Protein AF-A0A2D0J523-F1 (afdb_monomer_lite)

Structure (mmCIF, N/CA/C/O backbone):
data_AF-A0A2D0J523-F1
#
_entry.id   AF-A0A2D0J523-F1
#
loop_
_atom_site.group_PDB
_atom_site.id
_atom_site.type_symbol
_atom_site.label_atom_id
_atom_site.label_alt_id
_atom_site.label_comp_id
_atom_site.label_asym_id
_atom_site.label_entity_id
_atom_site.label_seq_id
_atom_site.pdbx_PDB_ins_code
_atom_site.Cartn_x
_atom_site.Cartn_y
_atom_site.Cartn_z
_atom_site.occupancy
_atom_site.B_iso_or_equiv
_atom_site.auth_seq_id
_atom_site.auth_comp_id
_atom_site.auth_asym_id
_atom_site.auth_atom_id
_atom_site.pdbx_PDB_model_num
ATOM 1 N N . MET A 1 1 ? 6.628 -4.850 19.594 1.00 58.72 1 MET A N 1
ATOM 2 C CA . MET A 1 1 ? 5.298 -4.795 18.949 1.00 58.72 1 MET A CA 1
ATOM 3 C C . MET A 1 1 ? 5.322 -5.424 17.560 1.00 58.72 1 MET A C 1
ATOM 5 O O . MET A 1 1 ? 4.575 -6.366 17.360 1.00 58.72 1 MET A O 1
ATOM 9 N N . ILE A 1 2 ? 6.222 -5.018 16.648 1.00 65.88 2 ILE A N 1
ATOM 10 C CA . ILE A 1 2 ? 6.401 -5.676 15.328 1.00 65.88 2 ILE A CA 1
ATOM 11 C C . ILE A 1 2 ? 6.599 -7.197 15.428 1.00 65.88 2 ILE A C 1
ATOM 13 O O . ILE A 1 2 ? 6.039 -7.933 14.626 1.00 65.88 2 ILE A O 1
ATOM 17 N N . SER A 1 3 ? 7.311 -7.680 16.452 1.00 77.19 3 SER A N 1
ATOM 18 C CA . SER A 1 3 ? 7.536 -9.115 16.682 1.00 77.19 3 SER A CA 1
ATOM 19 C C . SER A 1 3 ? 6.257 -9.959 16.783 1.00 77.19 3 SER A C 1
ATOM 21 O O . SER A 1 3 ? 6.306 -11.144 16.478 1.00 77.19 3 SER A O 1
ATOM 23 N N . ILE A 1 4 ? 5.125 -9.367 17.185 1.00 80.44 4 ILE A N 1
ATOM 24 C CA . ILE A 1 4 ? 3.821 -10.048 17.287 1.00 80.44 4 ILE A CA 1
ATOM 25 C C . ILE A 1 4 ? 3.217 -10.282 15.896 1.00 80.44 4 ILE A C 1
ATOM 27 O O . ILE A 1 4 ? 2.522 -11.267 15.675 1.00 80.44 4 ILE A O 1
ATOM 31 N N . PHE A 1 5 ? 3.510 -9.391 14.950 1.00 84.56 5 PHE A N 1
ATOM 32 C CA . PHE A 1 5 ? 2.991 -9.427 13.585 1.00 84.56 5 PHE A CA 1
ATOM 33 C C . PHE A 1 5 ? 4.016 -9.951 12.584 1.00 84.56 5 PHE A C 1
ATOM 35 O O . PHE A 1 5 ? 3.826 -9.762 11.384 1.00 84.56 5 PHE A O 1
ATOM 42 N N . ASN A 1 6 ? 5.122 -10.529 13.061 1.00 88.62 6 ASN A N 1
ATOM 43 C CA . ASN A 1 6 ? 6.273 -10.862 12.235 1.00 88.62 6 ASN A CA 1
ATOM 44 C C . ASN A 1 6 ? 5.898 -11.862 11.136 1.00 88.62 6 ASN A C 1
ATOM 46 O O . ASN A 1 6 ? 5.425 -12.955 11.437 1.00 88.62 6 ASN A O 1
ATOM 50 N N . LEU A 1 7 ? 6.157 -11.496 9.882 1.00 92.50 7 LEU A N 1
ATOM 51 C CA . LEU A 1 7 ? 6.061 -12.394 8.737 1.00 92.50 7 LEU A CA 1
ATOM 52 C C . LEU A 1 7 ? 7.465 -12.655 8.209 1.00 92.50 7 LEU A C 1
ATOM 54 O O . LEU A 1 7 ? 8.205 -11.723 7.893 1.00 92.50 7 LEU A O 1
ATOM 58 N N . ASN A 1 8 ? 7.842 -13.926 8.110 1.00 94.75 8 ASN A N 1
ATOM 59 C CA . ASN A 1 8 ? 9.083 -14.297 7.445 1.00 94.75 8 ASN A CA 1
ATOM 60 C C . ASN A 1 8 ? 8.879 -14.355 5.917 1.00 94.75 8 ASN A C 1
ATOM 62 O O . ASN A 1 8 ? 7.771 -14.208 5.400 1.00 94.75 8 ASN A O 1
ATOM 66 N N . ARG A 1 9 ? 9.963 -14.603 5.171 1.00 96.25 9 ARG A N 1
ATOM 67 C CA . ARG A 1 9 ? 9.922 -14.720 3.704 1.00 96.25 9 ARG A CA 1
ATOM 68 C C . ARG A 1 9 ? 8.871 -15.709 3.206 1.00 96.25 9 ARG A C 1
ATOM 70 O O . ARG A 1 9 ? 8.164 -15.405 2.253 1.00 96.25 9 ARG A O 1
ATOM 77 N N . ALA A 1 10 ? 8.814 -16.901 3.797 1.00 96.94 10 ALA A N 1
ATOM 78 C CA . ALA A 1 10 ? 7.884 -17.936 3.367 1.00 96.94 10 ALA A CA 1
ATOM 79 C C . ALA A 1 10 ? 6.437 -17.487 3.591 1.00 96.94 10 ALA A C 1
ATOM 81 O O . ALA A 1 10 ? 5.609 -17.673 2.701 1.00 96.94 10 ALA A O 1
ATOM 82 N N . ASP A 1 11 ? 6.161 -16.819 4.715 1.00 96.56 11 ASP A N 1
ATOM 83 C CA . ASP A 1 11 ? 4.837 -16.269 5.003 1.00 96.56 11 ASP A CA 1
ATOM 84 C C . ASP A 1 11 ? 4.447 -15.199 3.973 1.00 96.56 11 ASP A C 1
ATOM 86 O O . ASP A 1 11 ? 3.338 -15.245 3.444 1.00 96.56 11 ASP A O 1
ATOM 90 N N . LEU A 1 12 ? 5.357 -14.271 3.642 1.00 97.06 12 LEU A N 1
ATOM 91 C CA . LEU A 1 12 ? 5.131 -13.206 2.651 1.00 97.06 12 LEU A CA 1
ATOM 92 C C . LEU A 1 12 ? 4.892 -13.772 1.245 1.00 97.06 12 LEU A C 1
ATOM 94 O O . LEU A 1 12 ? 3.884 -13.457 0.612 1.00 97.06 12 LEU A O 1
ATOM 98 N N . LEU A 1 13 ? 5.747 -14.694 0.793 1.00 97.75 13 LEU A N 1
ATOM 99 C CA . LEU A 1 13 ? 5.571 -15.390 -0.485 1.00 97.75 13 LEU A CA 1
ATOM 100 C C . LEU A 1 13 ? 4.265 -16.195 -0.524 1.00 97.75 13 LEU A C 1
ATOM 102 O O . LEU A 1 13 ? 3.630 -16.308 -1.575 1.00 97.75 13 LEU A O 1
ATOM 106 N N . GLN A 1 14 ? 3.830 -16.739 0.615 1.00 97.31 14 GLN A N 1
ATOM 107 C CA . GLN A 1 14 ? 2.532 -17.393 0.713 1.00 97.31 14 GLN A CA 1
ATOM 108 C C . GLN A 1 14 ? 1.383 -16.399 0.510 1.00 97.31 14 GLN A C 1
ATOM 110 O O . GLN A 1 14 ? 0.423 -16.764 -0.165 1.00 97.31 14 GLN A O 1
ATOM 115 N N . GLN A 1 15 ? 1.462 -15.169 1.034 1.00 96.94 15 GLN A N 1
ATOM 116 C CA . GLN A 1 15 ? 0.413 -14.157 0.829 1.00 96.94 15 GLN A CA 1
ATOM 117 C C . GLN A 1 15 ? 0.285 -13.755 -0.639 1.00 96.94 15 GLN A C 1
ATOM 119 O O . GLN A 1 15 ? -0.825 -13.722 -1.163 1.00 96.94 15 GLN A O 1
ATOM 124 N N . ILE A 1 16 ? 1.413 -13.558 -1.322 1.00 97.25 16 ILE A N 1
ATOM 125 C CA . ILE A 1 16 ? 1.461 -13.298 -2.769 1.00 97.25 16 ILE A CA 1
ATOM 126 C C . ILE A 1 16 ? 0.762 -14.433 -3.528 1.00 97.25 16 ILE A C 1
ATOM 128 O O . ILE A 1 16 ? -0.142 -14.202 -4.331 1.00 97.25 16 ILE A O 1
ATOM 132 N N . ARG A 1 17 ? 1.113 -15.688 -3.219 1.00 97.31 17 ARG A N 1
ATOM 133 C CA . ARG A 1 17 ? 0.497 -16.859 -3.856 1.00 97.31 17 ARG A CA 1
ATOM 134 C C . ARG A 1 17 ? -1.007 -16.949 -3.581 1.00 97.31 17 ARG A C 1
ATOM 136 O O . ARG A 1 17 ? -1.765 -17.285 -4.486 1.00 97.31 17 ARG A O 1
ATOM 143 N N . LEU A 1 18 ? -1.444 -16.683 -2.348 1.00 97.00 18 LEU A N 1
ATOM 144 C CA . LEU A 1 18 ? -2.865 -16.685 -1.975 1.00 97.00 18 LEU A CA 1
ATOM 145 C C . LEU A 1 18 ? -3.649 -15.579 -2.694 1.00 97.00 18 LEU A C 1
ATOM 147 O O . LEU A 1 18 ? -4.809 -15.793 -3.032 1.00 97.00 18 LEU A O 1
ATOM 151 N N . ALA A 1 19 ? -3.004 -14.450 -2.988 1.00 95.56 19 ALA A N 1
ATOM 152 C CA . ALA A 1 19 ? -3.549 -13.380 -3.821 1.00 95.56 19 ALA A CA 1
ATOM 153 C C . ALA A 1 19 ? -3.487 -13.682 -5.335 1.00 95.56 19 ALA A C 1
ATOM 155 O O . ALA A 1 19 ? -3.837 -12.828 -6.145 1.00 95.56 19 ALA A O 1
ATOM 156 N N . GLY A 1 20 ? -3.048 -14.881 -5.740 1.00 96.12 20 GLY A N 1
ATOM 157 C CA . GLY A 1 20 ? -3.018 -15.310 -7.142 1.00 96.12 20 GLY A CA 1
ATOM 158 C C . GLY A 1 20 ? -1.935 -14.640 -7.990 1.00 96.12 20 GLY A C 1
ATOM 159 O O . GLY A 1 20 ? -2.003 -14.697 -9.216 1.00 96.12 20 GLY A O 1
ATOM 160 N N . ARG A 1 21 ? -0.940 -14.010 -7.357 1.00 95.56 21 ARG A N 1
ATOM 161 C CA . ARG A 1 21 ? 0.163 -13.308 -8.023 1.00 95.56 21 ARG A CA 1
ATOM 162 C C . ARG A 1 21 ? 1.483 -14.075 -7.917 1.00 95.56 21 ARG A C 1
ATOM 164 O O . ARG A 1 21 ? 1.618 -15.039 -7.161 1.00 95.56 21 ARG A O 1
ATOM 171 N N . THR A 1 22 ? 2.463 -13.632 -8.694 1.00 96.25 22 THR A N 1
ATOM 172 C CA . THR A 1 22 ? 3.874 -14.003 -8.552 1.00 96.25 22 THR A CA 1
ATOM 173 C C . THR A 1 22 ? 4.646 -12.838 -7.935 1.00 96.25 22 THR A C 1
ATOM 175 O O . THR A 1 22 ? 4.252 -11.696 -8.165 1.00 96.25 22 THR A O 1
ATOM 178 N N . PRO A 1 23 ? 5.729 -13.093 -7.181 1.00 97.12 23 PRO A N 1
ATOM 179 C CA . PRO A 1 23 ? 6.544 -12.019 -6.621 1.00 97.12 23 PRO A CA 1
ATOM 180 C C . PRO A 1 23 ? 7.175 -11.154 -7.720 1.00 97.12 23 PRO A C 1
ATOM 182 O O . PRO A 1 23 ? 7.571 -11.691 -8.757 1.00 97.12 23 PRO A O 1
ATOM 185 N N . GLU A 1 24 ? 7.342 -9.857 -7.465 1.00 96.56 24 GLU A N 1
ATOM 186 C CA . GLU A 1 24 ? 7.988 -8.916 -8.400 1.00 96.56 24 GLU A CA 1
ATOM 187 C C . GLU A 1 24 ? 9.486 -9.209 -8.566 1.00 96.56 24 GLU A C 1
ATOM 189 O O . GLU A 1 24 ? 10.081 -8.972 -9.617 1.00 96.56 24 GLU A O 1
ATOM 194 N N . VAL A 1 25 ? 10.105 -9.765 -7.522 1.00 96.31 25 VAL A N 1
ATOM 195 C CA . VAL A 1 25 ? 11.520 -10.145 -7.502 1.00 96.31 25 VAL A CA 1
ATOM 196 C C . VAL A 1 25 ? 11.645 -11.623 -7.161 1.00 96.31 25 VAL A C 1
ATOM 198 O O . VAL A 1 25 ? 10.942 -12.135 -6.289 1.00 96.31 25 VAL A O 1
ATOM 201 N N . HIS A 1 26 ? 12.578 -12.324 -7.813 1.00 93.44 26 HIS A N 1
ATOM 202 C CA . HIS A 1 26 ? 12.838 -13.739 -7.545 1.00 93.44 26 HIS A CA 1
ATOM 203 C C . HIS A 1 26 ? 13.010 -14.006 -6.038 1.00 93.44 26 HIS A C 1
ATOM 205 O O . HIS A 1 26 ? 13.746 -13.303 -5.342 1.00 93.44 26 HIS A O 1
ATOM 211 N N . CYS A 1 27 ? 12.295 -15.013 -5.525 1.00 92.88 27 CYS A N 1
ATOM 212 C CA . CYS A 1 27 ? 12.252 -15.361 -4.098 1.00 92.88 27 CYS A CA 1
ATOM 213 C C . CYS A 1 27 ? 11.84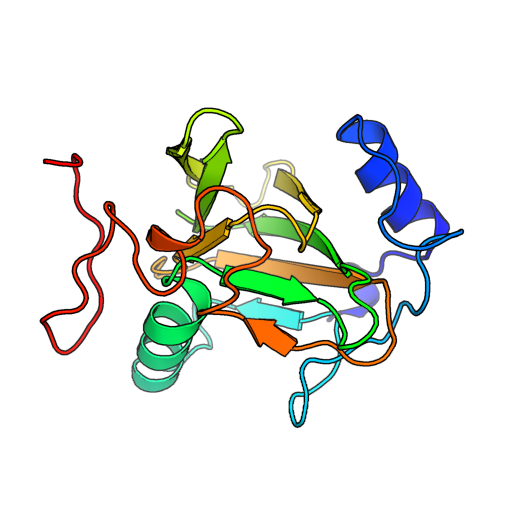5 -14.205 -3.155 1.00 92.88 27 CYS A C 1
ATOM 215 O O . CYS A 1 27 ? 12.095 -14.279 -1.950 1.00 92.88 27 CYS A O 1
ATOM 217 N N . GLY A 1 28 ? 11.205 -13.153 -3.671 1.00 93.50 28 GLY A N 1
ATOM 218 C CA . GLY A 1 28 ? 10.731 -11.992 -2.918 1.00 93.50 28 GLY A CA 1
ATOM 219 C C . GLY A 1 28 ? 11.802 -10.945 -2.597 1.00 93.50 28 GLY A C 1
ATOM 220 O O . GLY A 1 28 ? 11.514 -10.028 -1.841 1.00 93.50 28 GLY A O 1
ATOM 221 N N . GLY A 1 29 ? 13.030 -11.064 -3.114 1.00 96.25 29 GLY A N 1
ATOM 222 C CA . GLY A 1 29 ? 14.073 -10.044 -2.922 1.00 96.25 29 GLY A CA 1
ATOM 223 C C . GLY A 1 29 ? 14.474 -9.800 -1.458 1.00 96.25 29 GLY A C 1
ATOM 224 O O . GLY A 1 29 ? 14.509 -10.721 -0.642 1.00 96.25 29 GLY A O 1
ATOM 225 N N . TYR A 1 30 ? 14.806 -8.566 -1.104 1.00 96.81 30 TYR A N 1
ATOM 226 C CA . TYR A 1 30 ? 15.111 -8.127 0.258 1.00 96.81 30 TYR A CA 1
ATOM 227 C C . TYR A 1 30 ? 13.820 -7.985 1.076 1.00 96.81 30 TYR A C 1
ATOM 229 O O . TYR A 1 30 ? 12.802 -7.560 0.544 1.00 96.81 30 TYR A O 1
ATOM 237 N N . LEU A 1 31 ? 13.853 -8.350 2.365 1.00 94.25 31 LEU A N 1
ATOM 238 C CA . LEU A 1 31 ? 12.699 -8.205 3.279 1.00 94.25 31 LEU A CA 1
ATOM 239 C C . LEU A 1 31 ? 12.734 -6.916 4.102 1.00 94.25 31 LEU A C 1
ATOM 241 O O . LEU A 1 31 ? 11.719 -6.508 4.649 1.00 94.25 31 LEU A O 1
ATOM 245 N N . SER A 1 32 ? 13.922 -6.330 4.247 1.00 93.06 32 SER A N 1
ATOM 246 C CA . SER A 1 32 ? 14.124 -5.036 4.887 1.00 93.06 32 SER A CA 1
ATOM 247 C C . SER A 1 32 ? 14.446 -4.059 3.775 1.00 93.06 32 SER A C 1
ATOM 249 O O . SER A 1 32 ? 15.608 -3.926 3.399 1.00 93.06 32 SER A O 1
ATOM 251 N N . ILE A 1 33 ? 13.407 -3.453 3.217 1.00 94.56 33 ILE A N 1
ATOM 252 C CA . ILE A 1 33 ? 13.526 -2.488 2.126 1.00 94.56 33 ILE A CA 1
ATOM 253 C C . ILE A 1 33 ? 13.086 -1.114 2.600 1.00 94.56 33 ILE A C 1
ATOM 255 O O . ILE A 1 33 ? 12.331 -1.007 3.571 1.00 94.56 33 ILE A O 1
ATOM 259 N N . SER A 1 34 ? 13.509 -0.068 1.904 1.00 95.06 34 SER A N 1
ATOM 260 C CA . SER A 1 34 ? 13.060 1.289 2.192 1.00 95.06 34 SER A CA 1
ATOM 261 C C . SER A 1 34 ? 12.823 2.098 0.926 1.00 95.06 34 SER A C 1
ATOM 263 O O . SER A 1 34 ? 13.509 1.945 -0.085 1.00 95.06 34 SER A O 1
ATOM 265 N N . GLU A 1 35 ? 11.886 3.033 1.023 1.00 92.81 35 GLU A N 1
ATOM 266 C CA . GLU A 1 35 ? 11.915 4.207 0.159 1.00 92.81 35 GLU A CA 1
ATOM 267 C C . GLU A 1 35 ? 13.186 5.009 0.485 1.00 92.81 35 GLU A C 1
ATOM 269 O O . GLU A 1 35 ? 13.634 5.020 1.637 1.00 92.81 35 GLU A O 1
ATOM 274 N N . VAL A 1 36 ? 13.778 5.661 -0.515 1.00 86.31 36 VAL A N 1
ATOM 275 C CA . VAL A 1 36 ? 14.951 6.531 -0.328 1.00 86.31 36 VAL A CA 1
ATOM 276 C C . VAL A 1 36 ? 14.733 7.494 0.852 1.00 86.31 36 VAL A C 1
ATOM 278 O O . VAL A 1 36 ? 13.707 8.164 0.931 1.00 86.31 36 VAL A O 1
ATOM 281 N N . ASP A 1 37 ? 15.700 7.535 1.773 1.00 85.56 37 ASP A N 1
ATOM 282 C CA . ASP A 1 37 ? 15.720 8.388 2.975 1.00 85.56 37 ASP A CA 1
ATOM 283 C C . ASP A 1 37 ? 14.584 8.156 3.996 1.00 85.56 37 ASP A C 1
ATOM 285 O O . ASP A 1 37 ? 14.355 8.980 4.886 1.00 85.56 37 ASP A O 1
ATOM 289 N N . VAL A 1 38 ? 13.889 7.016 3.925 1.00 90.06 38 VAL A N 1
ATOM 290 C CA . VAL A 1 38 ? 12.826 6.633 4.868 1.00 90.06 38 VAL A CA 1
ATOM 291 C C . VAL A 1 38 ? 13.225 5.385 5.656 1.00 90.06 38 VAL A C 1
ATOM 293 O O . VAL A 1 38 ? 13.964 4.529 5.183 1.00 90.06 38 VAL A O 1
ATOM 296 N N . ALA A 1 39 ? 12.719 5.254 6.885 1.00 89.44 39 ALA A N 1
ATOM 297 C CA . ALA A 1 39 ? 12.914 4.044 7.678 1.00 89.44 39 ALA A CA 1
ATOM 298 C C . ALA A 1 39 ? 12.367 2.791 6.952 1.00 89.44 39 ALA A C 1
ATOM 300 O O . ALA A 1 39 ? 11.306 2.870 6.314 1.00 89.44 39 ALA A O 1
ATOM 301 N N . PRO A 1 40 ? 13.057 1.642 7.070 1.00 93.38 40 PRO A N 1
ATOM 302 C CA . PRO A 1 40 ? 12.698 0.432 6.349 1.00 93.38 40 PRO A CA 1
ATOM 303 C C . PRO A 1 40 ? 11.413 -0.215 6.866 1.00 93.38 40 PRO A C 1
ATOM 305 O O . PRO A 1 40 ? 10.954 0.038 7.982 1.00 93.38 40 PRO A O 1
ATOM 308 N N . TYR A 1 41 ? 10.854 -1.084 6.032 1.00 93.06 41 TYR A N 1
ATOM 309 C CA . TYR A 1 41 ? 9.718 -1.935 6.360 1.00 93.06 41 TYR A CA 1
ATOM 310 C C . TYR A 1 41 ? 10.128 -3.140 7.222 1.00 93.06 41 TYR A C 1
ATOM 312 O O . TYR A 1 41 ? 11.280 -3.578 7.162 1.00 93.06 41 TYR A O 1
ATOM 320 N N . PRO A 1 42 ? 9.193 -3.699 8.019 1.00 94.44 42 PRO A N 1
ATOM 321 C CA . PRO A 1 42 ? 7.770 -3.347 8.110 1.00 94.44 42 PRO A CA 1
ATOM 322 C C . PRO A 1 42 ? 7.473 -2.065 8.897 1.00 94.44 42 PRO A C 1
ATOM 324 O O . PRO A 1 42 ? 8.201 -1.693 9.817 1.00 94.44 42 PRO A O 1
ATOM 327 N N . LYS A 1 43 ? 6.338 -1.431 8.582 1.00 92.94 43 LYS A N 1
ATOM 328 C CA . LYS A 1 43 ? 5.814 -0.255 9.293 1.00 92.94 43 LYS A CA 1
ATOM 329 C C . LYS A 1 43 ? 4.521 -0.602 10.021 1.00 92.94 43 LYS A C 1
ATOM 331 O O . LYS A 1 43 ? 3.704 -1.379 9.531 1.00 92.94 43 LYS A O 1
ATOM 336 N N . VAL A 1 44 ? 4.326 -0.005 11.193 1.00 93.56 44 VAL A N 1
ATOM 337 C CA . VAL A 1 44 ? 3.077 -0.106 11.956 1.00 93.56 44 VAL A CA 1
ATOM 338 C C . VAL A 1 44 ? 2.460 1.279 12.040 1.00 93.56 44 VAL A C 1
ATOM 340 O O . VAL A 1 44 ? 3.095 2.215 12.520 1.00 93.56 44 VAL A O 1
ATOM 343 N N . TYR A 1 45 ? 1.212 1.380 11.609 1.00 93.25 45 TYR A N 1
ATOM 344 C CA . TYR A 1 45 ? 0.410 2.583 11.710 1.00 93.25 45 TYR A CA 1
ATOM 345 C C . TYR A 1 45 ? -0.666 2.377 12.775 1.00 93.25 45 TYR A C 1
ATOM 347 O O . TYR A 1 45 ? -1.622 1.629 12.570 1.00 93.25 45 TYR A O 1
ATOM 355 N N . ASP A 1 46 ? -0.494 3.043 13.914 1.00 94.69 46 ASP A N 1
ATOM 356 C CA . ASP A 1 46 ? -1.527 3.193 14.937 1.00 94.69 46 ASP A CA 1
ATOM 357 C C . ASP A 1 46 ? -2.234 4.529 14.704 1.00 94.69 46 ASP A C 1
ATOM 359 O O . ASP A 1 46 ? -1.657 5.592 14.934 1.00 94.69 46 ASP A O 1
ATOM 363 N N . MET A 1 47 ? -3.480 4.477 14.232 1.00 94.44 47 MET A N 1
ATOM 364 C CA . MET A 1 47 ? -4.237 5.676 13.861 1.00 94.44 47 MET A CA 1
ATOM 365 C C . MET A 1 47 ? -4.434 6.648 15.031 1.00 94.44 47 MET A C 1
ATOM 367 O O . MET A 1 47 ? -4.562 7.845 14.795 1.00 94.44 47 MET A O 1
ATOM 371 N N . ARG A 1 48 ? -4.405 6.170 16.284 1.00 93.44 48 ARG A N 1
ATOM 372 C CA . ARG A 1 48 ? -4.522 7.037 17.468 1.00 93.44 48 ARG A CA 1
ATOM 373 C C . ARG A 1 48 ? -3.213 7.729 17.835 1.00 93.44 48 ARG A C 1
ATOM 375 O O . ARG A 1 48 ? -3.241 8.750 18.516 1.00 93.44 48 ARG A O 1
ATOM 382 N N . ALA A 1 49 ? -2.078 7.166 17.426 1.00 94.25 49 ALA A N 1
ATOM 383 C CA . ALA A 1 49 ? -0.754 7.710 17.720 1.00 94.25 49 ALA A CA 1
ATOM 384 C C . ALA A 1 49 ? -0.259 8.700 16.651 1.00 94.25 49 ALA A C 1
ATOM 386 O O . ALA A 1 49 ? 0.702 9.433 16.887 1.00 94.25 49 ALA A O 1
ATOM 387 N N . ILE A 1 50 ? -0.886 8.720 15.472 1.00 91.62 50 ILE A N 1
ATOM 388 C CA . ILE A 1 50 ? -0.529 9.626 14.378 1.00 91.62 50 ILE A CA 1
ATOM 389 C C . ILE A 1 50 ? -1.058 11.032 14.689 1.00 91.62 50 ILE A C 1
ATOM 391 O O . ILE A 1 50 ? -2.247 11.222 14.936 1.00 91.62 50 ILE A O 1
ATOM 395 N N . THR A 1 51 ? -0.182 12.039 14.640 1.00 93.62 51 THR A N 1
ATOM 396 C CA . THR A 1 51 ? -0.604 13.439 14.801 1.00 93.62 51 THR A CA 1
ATOM 397 C C . THR A 1 51 ? -1.400 13.917 13.581 1.00 93.62 51 THR A C 1
ATOM 399 O O . THR A 1 51 ? -1.179 13.407 12.478 1.00 93.62 51 THR A O 1
ATOM 402 N N . PRO A 1 52 ? -2.277 14.928 13.714 1.00 92.25 52 PRO A N 1
ATOM 403 C CA . PRO A 1 52 ? -3.021 15.472 12.577 1.00 92.25 52 PRO A CA 1
ATOM 404 C C . PRO A 1 52 ? -2.128 15.892 11.401 1.00 92.25 52 PRO A C 1
ATOM 406 O O . PRO A 1 52 ? -2.446 15.604 10.249 1.00 92.25 52 PRO A O 1
ATOM 409 N N . GLU A 1 53 ? -0.980 16.511 11.676 1.00 93.69 53 GLU A N 1
ATOM 410 C CA . GLU A 1 53 ? -0.024 16.966 10.659 1.00 93.69 53 GLU A CA 1
ATOM 411 C C . GLU A 1 53 ? 0.601 15.778 9.925 1.00 93.69 53 GLU A C 1
ATOM 413 O O . GLU A 1 53 ? 0.679 15.763 8.695 1.00 93.69 53 GLU A O 1
ATOM 418 N N . THR A 1 54 ? 0.993 14.746 10.678 1.00 92.38 54 THR A N 1
ATOM 419 C CA . THR A 1 54 ? 1.536 13.507 10.114 1.00 92.38 54 THR A CA 1
ATOM 420 C C . THR A 1 54 ? 0.480 12.798 9.275 1.00 92.38 54 THR A C 1
ATOM 422 O O . THR A 1 54 ? 0.782 12.330 8.180 1.00 92.38 54 THR A O 1
ATOM 425 N N . GLN A 1 55 ? -0.774 12.759 9.736 1.00 93.00 55 GLN A N 1
ATOM 426 C CA . GLN A 1 55 ? -1.868 12.168 8.975 1.00 93.00 55 GLN A CA 1
ATOM 427 C C . GLN A 1 55 ? -2.088 12.922 7.660 1.00 93.00 55 GLN A C 1
ATOM 429 O O . GLN A 1 55 ? -2.198 12.291 6.617 1.00 93.00 55 GLN A O 1
ATOM 434 N N . ILE A 1 56 ? -2.092 14.258 7.671 1.00 94.38 56 ILE A N 1
ATOM 435 C CA . ILE A 1 56 ? -2.214 15.067 6.448 1.00 94.38 56 ILE A CA 1
ATOM 436 C C . ILE A 1 56 ? -1.058 14.780 5.482 1.00 94.38 56 ILE A C 1
ATOM 438 O O . ILE A 1 56 ? -1.296 14.622 4.283 1.00 94.38 56 ILE A O 1
ATOM 442 N N . ALA A 1 57 ? 0.177 14.667 5.978 1.00 93.56 57 ALA A N 1
ATOM 443 C CA . ALA A 1 57 ? 1.333 14.319 5.152 1.00 93.56 57 ALA A CA 1
ATOM 444 C C . ALA A 1 57 ? 1.198 12.913 4.537 1.00 93.56 57 ALA A C 1
ATOM 446 O O . ALA A 1 57 ? 1.404 12.742 3.337 1.00 93.56 57 ALA A O 1
ATOM 447 N N . VAL A 1 58 ? 0.779 11.925 5.334 1.00 92.81 58 VAL A N 1
ATOM 448 C CA . VAL A 1 58 ? 0.497 10.548 4.891 1.00 92.81 58 VAL A CA 1
ATOM 449 C C . VAL A 1 58 ? -0.603 10.533 3.827 1.00 92.81 58 VAL A C 1
ATOM 451 O O . VAL A 1 58 ? -0.421 9.912 2.785 1.00 92.81 58 VAL A O 1
ATOM 454 N N . LEU A 1 59 ? -1.711 11.250 4.032 1.00 95.19 59 LEU A N 1
ATOM 455 C CA . LEU A 1 59 ? -2.822 11.307 3.075 1.00 95.19 59 LEU A CA 1
ATOM 456 C C . LEU A 1 59 ? -2.424 11.994 1.762 1.00 95.19 59 LEU A C 1
ATOM 458 O O . LEU A 1 59 ? -2.840 11.553 0.696 1.00 95.19 59 LEU A O 1
ATOM 462 N N . ASN A 1 60 ? -1.605 13.047 1.813 1.00 95.38 60 ASN A N 1
ATOM 463 C CA . ASN A 1 60 ? -1.106 13.708 0.604 1.00 95.38 60 ASN A CA 1
ATOM 464 C C . ASN A 1 60 ? -0.110 12.846 -0.173 1.00 95.38 60 ASN A C 1
ATOM 466 O O . ASN A 1 60 ? -0.101 12.890 -1.402 1.00 95.38 60 ASN A O 1
ATOM 470 N N . LYS A 1 61 ? 0.721 12.084 0.543 1.00 94.88 61 LYS A N 1
ATOM 471 C CA . LYS A 1 61 ? 1.711 11.180 -0.038 1.00 94.88 61 LYS A CA 1
ATOM 472 C C . LYS A 1 61 ? 1.030 9.948 -0.634 1.00 94.88 61 LYS A C 1
ATOM 474 O O . LYS A 1 61 ? 0.969 9.798 -1.846 1.00 94.88 61 LYS A O 1
ATOM 479 N N . PHE A 1 62 ? 0.439 9.109 0.209 1.00 95.94 62 PHE A N 1
ATOM 480 C CA . PHE A 1 62 ? -0.113 7.821 -0.212 1.00 95.94 62 PHE A CA 1
ATOM 481 C C . PHE A 1 62 ? -1.468 7.936 -0.913 1.00 95.94 62 PHE A C 1
ATOM 483 O O . PHE A 1 62 ? -1.832 7.031 -1.657 1.00 95.94 62 PHE A O 1
ATOM 490 N N . GLY A 1 63 ? -2.215 9.027 -0.716 1.00 97.12 63 GLY A N 1
ATOM 491 C CA . GLY A 1 63 ? -3.512 9.210 -1.370 1.00 97.12 63 GLY A CA 1
ATOM 492 C C . GLY A 1 63 ? -3.396 9.436 -2.875 1.00 97.12 63 GLY A C 1
ATOM 493 O O . GLY A 1 63 ? -4.309 9.071 -3.617 1.00 97.12 63 GLY A O 1
ATOM 494 N N . ARG A 1 64 ? -2.292 10.024 -3.345 1.00 97.94 64 ARG A N 1
ATOM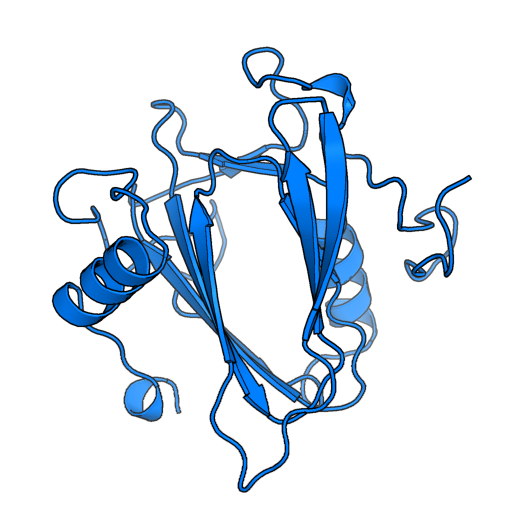 495 C CA . ARG A 1 64 ? -2.023 10.172 -4.779 1.00 97.94 64 ARG A CA 1
ATOM 496 C C . ARG A 1 64 ? -1.652 8.821 -5.363 1.00 97.94 64 ARG A C 1
ATOM 498 O O . ARG A 1 64 ? -0.876 8.090 -4.762 1.00 97.94 64 ARG A O 1
ATOM 505 N N . LEU A 1 65 ? -2.176 8.519 -6.541 1.00 98.56 65 LEU A N 1
ATOM 506 C CA . LEU A 1 65 ? -1.866 7.306 -7.274 1.00 98.56 65 LEU A CA 1
ATOM 507 C C . LEU A 1 65 ? -0.382 7.283 -7.658 1.00 98.56 65 LEU A C 1
ATOM 509 O O . LEU A 1 65 ? 0.151 8.270 -8.170 1.00 98.56 65 LEU A O 1
ATOM 513 N N . HIS A 1 66 ? 0.285 6.169 -7.391 1.00 98.62 66 HIS A N 1
ATOM 514 C CA . HIS A 1 66 ? 1.711 5.981 -7.627 1.00 98.62 66 HIS A CA 1
ATOM 515 C C . HIS A 1 66 ? 2.029 4.526 -7.967 1.00 98.62 66 HIS A C 1
ATOM 517 O O . HIS A 1 66 ? 1.192 3.635 -7.819 1.00 98.62 66 HIS A O 1
ATOM 523 N N . VAL A 1 67 ? 3.263 4.304 -8.413 1.00 98.12 67 VAL A N 1
ATOM 524 C CA . VAL A 1 67 ? 3.896 2.981 -8.445 1.00 98.12 67 VAL A CA 1
ATOM 525 C C . VAL A 1 67 ? 5.148 2.991 -7.580 1.00 98.12 67 VAL A C 1
ATOM 527 O O . VAL A 1 67 ? 5.831 4.011 -7.474 1.00 98.12 67 VAL A O 1
ATOM 530 N N . ASN A 1 68 ? 5.473 1.845 -6.998 1.00 97.56 68 ASN A N 1
ATOM 531 C CA . ASN A 1 68 ? 6.638 1.640 -6.148 1.00 97.56 68 ASN A CA 1
ATOM 532 C C . ASN A 1 68 ? 7.640 0.748 -6.880 1.00 97.56 68 ASN A C 1
ATOM 534 O O . ASN A 1 68 ? 7.409 -0.450 -7.064 1.00 97.56 68 ASN A O 1
ATOM 538 N N . SER A 1 69 ? 8.744 1.346 -7.333 1.00 96.69 69 SER A N 1
ATOM 539 C CA . SER A 1 69 ? 9.767 0.650 -8.121 1.00 96.69 69 SER A CA 1
ATOM 540 C C . SER A 1 69 ? 11.176 1.172 -7.858 1.00 96.69 69 SER A C 1
ATOM 542 O O . SER A 1 69 ? 11.379 2.331 -7.497 1.00 96.69 69 SER A O 1
ATOM 544 N N . ALA A 1 70 ? 12.169 0.314 -8.066 1.00 96.19 70 ALA A N 1
ATOM 545 C CA . ALA A 1 70 ? 13.569 0.714 -8.152 1.00 96.19 70 ALA A CA 1
ATOM 546 C C . ALA A 1 70 ? 13.888 1.342 -9.518 1.00 96.19 70 ALA A C 1
ATOM 548 O O . ALA A 1 70 ? 13.131 1.207 -10.479 1.00 96.19 70 ALA A O 1
ATOM 549 N N . ASP A 1 71 ? 15.048 1.988 -9.643 1.00 94.00 71 ASP A N 1
ATOM 550 C CA . ASP A 1 71 ? 15.528 2.523 -10.932 1.00 94.00 71 ASP A CA 1
ATOM 551 C C . ASP A 1 71 ? 15.827 1.427 -11.966 1.00 94.00 71 ASP A C 1
ATOM 553 O O . ASP A 1 71 ? 15.854 1.687 -13.165 1.00 94.00 71 ASP A O 1
ATOM 557 N N . SER A 1 72 ? 15.996 0.180 -11.520 1.00 93.00 72 SER A N 1
ATOM 558 C CA . SER A 1 72 ? 16.089 -0.988 -12.400 1.00 93.00 72 SER A CA 1
ATOM 559 C C . SER A 1 72 ? 14.749 -1.395 -13.028 1.00 93.00 72 SER A C 1
ATOM 561 O O . SER A 1 72 ? 14.725 -2.312 -13.846 1.00 93.00 72 SER A O 1
ATOM 563 N N . GLY A 1 73 ? 13.638 -0.769 -12.621 1.00 93.12 73 GLY A N 1
ATOM 564 C CA . GLY A 1 73 ? 12.275 -1.126 -13.022 1.00 93.12 73 GLY A CA 1
ATOM 565 C C . GLY A 1 73 ? 11.645 -2.251 -12.194 1.00 93.12 73 GLY A C 1
ATOM 566 O O . GLY A 1 73 ? 10.472 -2.556 -12.385 1.00 93.12 73 GLY A O 1
ATOM 567 N N . ALA A 1 74 ? 12.382 -2.863 -11.261 1.00 95.75 74 ALA A N 1
ATOM 568 C CA . ALA A 1 74 ? 11.824 -3.874 -10.364 1.00 95.75 74 ALA A CA 1
ATOM 569 C C . ALA A 1 74 ? 10.819 -3.249 -9.384 1.00 95.75 74 ALA A C 1
ATOM 571 O O . ALA A 1 74 ? 11.135 -2.255 -8.726 1.00 95.75 74 ALA A O 1
ATOM 572 N N . GLY A 1 75 ? 9.634 -3.849 -9.264 1.00 96.69 75 GLY A N 1
ATOM 573 C CA . GLY A 1 75 ? 8.632 -3.473 -8.270 1.00 96.69 75 GLY A CA 1
ATOM 574 C C . GLY A 1 75 ? 8.902 -4.040 -6.884 1.00 96.69 75 GLY A C 1
ATOM 575 O O . GLY A 1 75 ? 9.711 -4.954 -6.709 1.00 96.69 75 GLY A O 1
ATOM 576 N N . ILE A 1 76 ? 8.168 -3.519 -5.907 1.00 97.88 76 ILE A N 1
ATOM 577 C CA . ILE A 1 76 ? 8.011 -4.152 -4.595 1.00 97.88 76 ILE A CA 1
ATOM 578 C C . ILE A 1 76 ? 6.731 -4.993 -4.563 1.00 97.88 76 ILE A C 1
ATOM 580 O O . ILE A 1 76 ? 5.789 -4.759 -5.315 1.00 97.88 76 ILE A O 1
ATOM 584 N N . ASP A 1 77 ? 6.680 -5.959 -3.665 1.00 98.25 77 ASP A N 1
ATOM 585 C CA . ASP A 1 77 ? 5.459 -6.623 -3.237 1.00 98.25 77 ASP A CA 1
ATOM 586 C C . ASP A 1 77 ? 4.997 -6.006 -1.922 1.00 98.25 77 ASP A C 1
ATOM 588 O O . ASP A 1 77 ? 5.772 -5.931 -0.966 1.00 98.25 77 ASP A O 1
ATOM 592 N N . GLU A 1 78 ? 3.726 -5.625 -1.852 1.00 98.06 78 GLU A N 1
ATOM 593 C CA . GLU A 1 78 ? 3.128 -5.049 -0.654 1.00 98.06 78 GLU A CA 1
ATOM 594 C C . GLU A 1 78 ? 2.151 -6.039 -0.023 1.00 98.06 78 GLU A C 1
ATOM 596 O O . GLU A 1 78 ? 1.370 -6.711 -0.705 1.00 98.06 78 GLU A O 1
ATOM 601 N N . VAL A 1 79 ? 2.198 -6.135 1.305 1.00 97.75 79 VAL A N 1
ATOM 602 C CA . VAL A 1 79 ? 1.291 -6.939 2.122 1.00 97.75 79 VAL A CA 1
ATOM 603 C C . VAL A 1 79 ? 0.800 -6.089 3.292 1.00 97.75 79 VAL A C 1
ATOM 605 O O . VAL A 1 79 ? 1.494 -5.888 4.289 1.00 97.75 79 VAL A O 1
ATOM 608 N N . MET A 1 80 ? -0.436 -5.615 3.181 1.00 97.44 80 MET A N 1
ATOM 609 C CA . MET A 1 80 ? -1.092 -4.746 4.154 1.00 97.44 80 MET A CA 1
ATOM 610 C C . MET A 1 80 ? -2.011 -5.574 5.048 1.00 97.44 80 MET A C 1
ATOM 612 O O . MET A 1 80 ? -2.869 -6.296 4.552 1.00 97.44 80 MET A O 1
ATOM 616 N N . THR A 1 81 ? -1.847 -5.489 6.368 1.00 97.06 81 THR A N 1
ATOM 617 C CA . THR A 1 81 ? -2.686 -6.205 7.343 1.00 97.06 81 THR A CA 1
ATOM 618 C C . THR A 1 81 ? -3.452 -5.217 8.212 1.00 97.06 81 THR A C 1
ATOM 620 O O . THR A 1 81 ? -2.863 -4.577 9.083 1.00 97.06 81 THR A O 1
ATOM 623 N N . VAL A 1 82 ? -4.763 -5.121 8.002 1.00 97.12 82 VAL A N 1
ATOM 624 C CA . VAL A 1 82 ? -5.689 -4.403 8.884 1.00 97.12 82 VAL A CA 1
ATOM 625 C C . VAL A 1 82 ? -5.988 -5.303 10.075 1.00 97.12 82 VAL A C 1
ATOM 627 O O . VAL A 1 82 ? -6.701 -6.296 9.947 1.00 97.12 82 VAL A O 1
ATOM 630 N N . VAL A 1 83 ? -5.388 -4.984 11.219 1.00 96.31 83 VAL A N 1
ATOM 631 C CA . VAL A 1 83 ? -5.503 -5.783 12.445 1.00 96.31 83 VAL A CA 1
ATOM 632 C C . VAL A 1 83 ? -6.797 -5.461 13.184 1.00 96.31 83 VAL A C 1
ATOM 634 O O . VAL A 1 83 ? -7.454 -6.370 13.672 1.00 96.31 83 VAL A O 1
ATOM 637 N N . SER A 1 84 ? -7.149 -4.178 13.280 1.00 96.25 84 SER A N 1
ATOM 638 C CA . SER A 1 84 ? -8.371 -3.708 13.938 1.00 96.25 84 SER A CA 1
ATOM 639 C C . SER A 1 84 ? -8.703 -2.270 13.533 1.00 96.25 84 SER A C 1
ATOM 641 O O . SER A 1 84 ? -7.849 -1.552 13.003 1.00 96.25 84 SER A O 1
ATOM 643 N N . GLY A 1 85 ? -9.929 -1.828 13.822 1.00 96.38 85 GLY A N 1
ATOM 644 C CA . GLY A 1 85 ? -10.416 -0.479 13.529 1.00 96.38 85 GLY A CA 1
ATOM 645 C C . GLY A 1 85 ? -10.751 -0.275 12.054 1.00 96.38 85 GLY A C 1
ATOM 646 O O . GLY A 1 85 ? -11.131 -1.222 11.377 1.00 96.38 85 GLY A O 1
ATOM 647 N N . GLY A 1 86 ? -10.647 0.963 11.570 1.00 94.19 86 GLY A N 1
ATOM 648 C CA . GLY A 1 86 ? -11.067 1.350 10.220 1.00 94.19 86 GLY A CA 1
ATOM 649 C C . GLY A 1 86 ? -12.089 2.494 10.216 1.00 94.19 86 GLY A C 1
ATOM 650 O O . GLY A 1 86 ? -12.432 3.014 11.282 1.00 94.19 86 GLY A O 1
ATOM 651 N N . PRO A 1 87 ? -12.550 2.926 9.030 1.00 95.06 87 PRO A N 1
ATOM 652 C CA . PRO A 1 87 ? -12.282 2.325 7.721 1.00 95.06 87 PRO A CA 1
ATOM 653 C C . PRO A 1 87 ? -10.902 2.691 7.152 1.00 95.06 87 PRO A C 1
ATOM 655 O O . PRO A 1 87 ? -10.440 3.826 7.285 1.00 95.06 87 PRO A O 1
ATOM 658 N N . LEU A 1 88 ? -10.263 1.743 6.465 1.00 96.12 88 LEU A N 1
ATOM 659 C CA . LEU A 1 88 ? -9.011 1.951 5.728 1.00 96.12 88 LEU A CA 1
ATOM 660 C C . LEU A 1 88 ? -9.239 1.654 4.246 1.00 96.12 88 LEU A C 1
ATOM 662 O O . LEU A 1 88 ? -9.837 0.639 3.891 1.00 96.12 88 LEU A O 1
ATOM 666 N N . THR A 1 89 ? -8.803 2.564 3.376 1.00 97.25 89 THR A N 1
ATOM 667 C CA . THR A 1 89 ? -9.130 2.510 1.946 1.00 97.25 89 THR A CA 1
ATOM 668 C C . THR A 1 89 ? -7.877 2.441 1.089 1.00 97.25 89 THR A C 1
ATOM 670 O O . THR A 1 89 ? -6.913 3.157 1.340 1.00 97.25 89 THR A O 1
ATOM 673 N N . TRP A 1 90 ? -7.931 1.620 0.047 1.00 98.31 90 TRP A N 1
ATOM 674 C CA . TRP A 1 90 ? -6.958 1.556 -1.034 1.00 98.31 90 TRP A CA 1
ATOM 675 C C . TRP A 1 90 ? -7.634 1.860 -2.365 1.00 98.31 90 TRP A C 1
ATOM 677 O O . TRP A 1 90 ? -8.836 1.637 -2.543 1.00 98.31 90 TRP A O 1
ATOM 687 N N . PHE A 1 91 ? -6.844 2.347 -3.310 1.00 98.25 91 PHE A N 1
ATOM 688 C CA . PHE A 1 91 ? -7.250 2.539 -4.693 1.00 98.25 91 PHE A CA 1
ATOM 689 C C . PHE A 1 91 ? -6.324 1.754 -5.592 1.00 98.25 91 PHE A C 1
ATOM 691 O O . PHE A 1 91 ? -5.125 1.703 -5.334 1.00 98.25 91 PHE A O 1
ATOM 698 N N . PHE A 1 92 ? -6.881 1.188 -6.652 1.00 98.12 92 PHE A N 1
ATOM 699 C CA . PHE A 1 92 ? -6.121 0.467 -7.662 1.00 98.12 92 PHE A CA 1
ATOM 700 C C . PHE A 1 92 ? -6.607 0.886 -9.041 1.00 98.12 92 PHE A C 1
ATOM 702 O O . PHE A 1 92 ? -7.806 1.081 -9.241 1.00 98.12 92 PHE A O 1
ATOM 709 N N . VAL A 1 93 ? -5.689 1.008 -9.990 1.00 98.19 93 VAL A N 1
ATOM 710 C CA . VAL A 1 93 ? -6.030 1.173 -11.403 1.00 98.19 93 VAL A CA 1
ATOM 711 C C . VAL A 1 93 ? -6.049 -0.205 -12.051 1.00 98.19 93 VAL A C 1
ATOM 713 O O . VAL A 1 93 ? -5.071 -0.950 -11.986 1.00 98.19 93 VAL A O 1
ATOM 716 N N . LEU A 1 94 ? -7.177 -0.558 -12.657 1.00 96.75 94 LEU A N 1
ATOM 717 C CA . LEU A 1 94 ? -7.334 -1.796 -13.412 1.00 96.75 94 LEU A CA 1
ATOM 718 C C . LEU A 1 94 ? -6.698 -1.682 -14.811 1.00 96.75 94 LEU A C 1
ATOM 720 O O . LEU A 1 94 ? -6.437 -0.575 -15.281 1.00 96.75 94 LE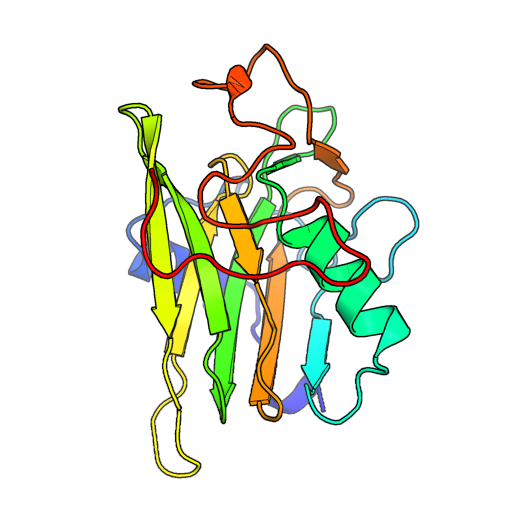U A O 1
ATOM 724 N N . PRO A 1 95 ? -6.466 -2.804 -15.522 1.00 95.12 95 PRO A N 1
ATOM 725 C CA . PRO A 1 95 ? -5.840 -2.778 -16.848 1.00 95.12 95 PRO A CA 1
ATOM 726 C C . PRO A 1 95 ? -6.564 -1.925 -17.898 1.00 95.12 95 PRO A C 1
ATOM 728 O O . PRO A 1 95 ? -5.937 -1.486 -18.857 1.00 95.12 95 PRO A O 1
ATOM 731 N N . ASP A 1 96 ? -7.863 -1.680 -17.731 1.00 96.50 96 ASP A N 1
ATOM 732 C CA . ASP A 1 96 ? -8.683 -0.827 -18.597 1.00 96.50 96 ASP A CA 1
ATOM 733 C C . ASP A 1 96 ? -8.699 0.658 -18.177 1.00 96.50 96 ASP A C 1
ATOM 735 O O . ASP A 1 96 ? -9.380 1.461 -18.811 1.00 96.50 96 ASP A O 1
ATOM 739 N N . GLY A 1 97 ? -7.947 1.031 -17.138 1.00 96.31 97 GLY A N 1
ATOM 740 C CA . GLY A 1 97 ? -7.838 2.402 -16.633 1.00 96.31 97 GLY A CA 1
ATOM 741 C C . GLY A 1 97 ? -8.888 2.767 -15.580 1.00 96.31 97 GLY A C 1
ATOM 742 O O . GLY A 1 97 ? -8.883 3.887 -15.069 1.00 96.31 97 GLY A O 1
ATOM 743 N N . VAL A 1 98 ? -9.784 1.845 -15.207 1.00 97.00 98 VAL A N 1
ATOM 744 C CA . VAL A 1 98 ? -10.775 2.099 -14.152 1.00 97.00 98 VAL A CA 1
ATOM 745 C C . VAL A 1 98 ? -10.091 2.173 -12.787 1.00 97.00 98 VAL A C 1
ATOM 747 O O . VAL A 1 98 ? -9.405 1.240 -12.370 1.00 97.00 98 VAL A O 1
ATOM 750 N N . VAL A 1 99 ? -10.333 3.262 -12.049 1.00 97.69 99 VAL A N 1
ATOM 751 C CA . VAL A 1 99 ? -9.853 3.421 -10.669 1.00 97.69 99 VAL A CA 1
ATOM 752 C C . VAL A 1 99 ? -10.874 2.850 -9.690 1.00 97.69 99 VAL A C 1
ATOM 754 O O . VAL A 1 99 ? -11.915 3.461 -9.427 1.00 97.69 99 VAL A O 1
ATOM 757 N N . VAL A 1 100 ? -10.567 1.694 -9.109 1.00 96.50 100 VAL A N 1
ATOM 758 C CA . VAL A 1 100 ? -11.407 1.059 -8.090 1.00 96.50 100 VAL A CA 1
ATOM 759 C C . VAL A 1 100 ? -11.050 1.547 -6.692 1.00 96.50 100 VAL A C 1
ATOM 761 O O . VAL A 1 100 ? -9.888 1.800 -6.385 1.00 96.50 100 VAL A O 1
ATOM 764 N N . ARG A 1 101 ? -12.066 1.643 -5.832 1.00 96.38 101 ARG A N 1
ATOM 765 C CA . ARG A 1 101 ? -11.935 1.938 -4.402 1.00 96.38 101 ARG A CA 1
ATOM 766 C C . ARG A 1 101 ? -12.242 0.678 -3.600 1.00 96.38 101 ARG A C 1
ATOM 768 O O . ARG A 1 101 ? -13.371 0.194 -3.638 1.00 96.38 101 ARG A O 1
ATOM 775 N N . LEU A 1 102 ? -11.261 0.184 -2.854 1.00 96.31 102 LEU A N 1
ATOM 776 C CA . LEU A 1 102 ? -11.409 -0.924 -1.916 1.00 96.31 102 LEU A CA 1
ATOM 777 C C . LEU A 1 102 ? -11.349 -0.384 -0.490 1.00 96.31 102 LEU A C 1
ATOM 779 O O . LEU A 1 102 ? -10.317 0.130 -0.069 1.00 96.31 102 LEU A O 1
ATOM 783 N N . THR A 1 103 ? -12.429 -0.535 0.267 1.00 96.38 103 THR A N 1
ATOM 784 C CA . THR A 1 103 ? -12.469 -0.134 1.675 1.00 96.38 103 THR A CA 1
ATOM 785 C C . THR A 1 103 ? -12.610 -1.371 2.544 1.00 96.38 103 THR A C 1
ATOM 787 O O . THR A 1 103 ? -13.568 -2.128 2.400 1.00 96.38 103 THR A O 1
ATOM 790 N N . VAL A 1 104 ? -11.656 -1.558 3.453 1.00 96.75 104 VAL A N 1
ATOM 791 C CA . VAL A 1 104 ? -11.842 -2.425 4.614 1.00 96.75 104 VAL A CA 1
ATOM 792 C C . VAL A 1 104 ? -12.554 -1.576 5.657 1.00 96.75 104 VAL A C 1
ATOM 794 O O . VAL A 1 104 ? -12.022 -0.553 6.094 1.00 96.75 104 VAL A O 1
ATOM 797 N N . ASP A 1 105 ? -13.786 -1.958 5.978 1.00 93.94 105 ASP A N 1
ATOM 798 C CA . ASP A 1 105 ? -14.583 -1.290 7.005 1.00 93.94 105 ASP A CA 1
ATOM 799 C C . ASP A 1 105 ? -14.041 -1.630 8.409 1.00 93.94 105 ASP A C 1
ATOM 801 O O . ASP A 1 105 ? -12.893 -2.050 8.565 1.00 93.94 105 ASP A O 1
ATOM 805 N N . TYR A 1 106 ? -14.839 -1.429 9.449 1.00 96.25 106 TYR A N 1
ATOM 806 C CA . TYR A 1 106 ? -14.442 -1.726 10.815 1.00 96.25 106 TYR A CA 1
ATOM 807 C C . TYR A 1 106 ? -14.114 -3.215 11.039 1.00 96.25 106 TYR A C 1
ATOM 809 O O . TYR A 1 106 ? -14.958 -4.085 10.831 1.00 96.25 106 TYR A O 1
ATOM 817 N N . VAL A 1 107 ? -12.900 -3.486 11.531 1.00 97.06 107 VAL A N 1
ATOM 818 C CA . VAL A 1 107 ? -12.457 -4.792 12.044 1.00 97.06 107 VAL A CA 1
ATOM 819 C C . VAL A 1 107 ? -12.479 -4.749 13.575 1.00 97.06 107 VAL A C 1
ATOM 821 O O . VAL A 1 107 ? -11.731 -3.985 14.197 1.00 97.06 107 VAL A O 1
ATOM 824 N N . GLY A 1 108 ? -13.359 -5.540 14.187 1.00 96.25 108 GLY A N 1
ATOM 825 C CA . GLY A 1 108 ? -13.502 -5.659 15.634 1.00 96.25 108 GLY A CA 1
ATOM 826 C C . GLY A 1 108 ? -12.332 -6.383 16.301 1.00 96.25 108 GLY A C 1
ATOM 827 O O . GLY A 1 108 ? -11.469 -6.964 15.651 1.00 96.25 108 GLY A O 1
ATOM 828 N N . LEU A 1 109 ? -12.293 -6.347 17.635 1.00 92.00 109 LEU A N 1
ATOM 829 C CA . LEU A 1 109 ? -11.214 -6.980 18.409 1.00 92.00 109 LEU A CA 1
ATOM 830 C C . LEU A 1 109 ? -11.270 -8.515 18.392 1.00 92.00 109 LEU A C 1
ATOM 832 O O . LEU A 1 109 ? -10.237 -9.153 18.575 1.00 92.00 109 LEU A O 1
ATOM 836 N N . ASP A 1 110 ? -12.457 -9.077 18.168 1.00 95.06 110 ASP A N 1
ATOM 837 C CA . ASP A 1 110 ? -12.694 -10.522 18.078 1.00 95.06 110 ASP A CA 1
ATOM 838 C C . ASP A 1 110 ? -12.767 -11.017 16.620 1.00 95.06 110 ASP A C 1
ATOM 840 O O . ASP A 1 110 ? -12.945 -12.212 16.374 1.00 95.06 110 ASP A O 1
ATOM 844 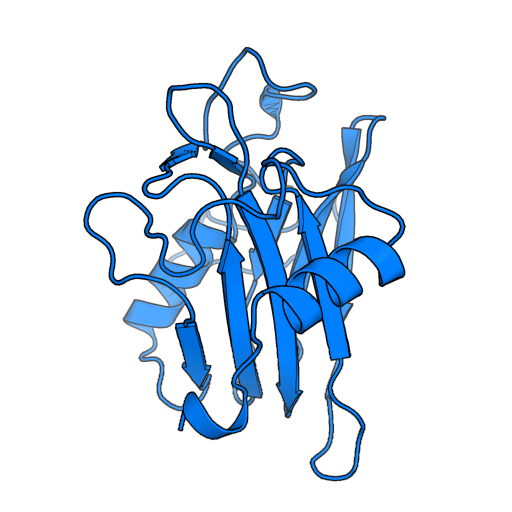N N . ASP A 1 111 ? -12.627 -10.108 15.648 1.00 96.06 111 ASP A N 1
ATOM 845 C CA . ASP A 1 111 ? -12.656 -10.435 14.226 1.00 96.06 111 ASP A CA 1
ATOM 846 C C . ASP A 1 111 ? -11.287 -10.919 13.734 1.00 96.06 111 ASP A C 1
ATOM 848 O O . ASP A 1 111 ? -10.229 -10.634 14.303 1.00 96.06 111 ASP A O 1
ATOM 852 N N . LEU A 1 112 ? -11.296 -11.642 12.613 1.00 94.88 112 LEU A N 1
ATOM 853 C CA . LEU A 1 112 ? -10.062 -11.954 11.904 1.00 94.88 112 LEU A CA 1
ATOM 854 C C . LEU A 1 112 ? -9.533 -10.706 11.192 1.00 94.88 112 LEU A C 1
ATOM 856 O O . LEU A 1 112 ? -10.271 -10.009 10.495 1.00 94.88 112 LEU A O 1
ATOM 860 N N . ALA A 1 113 ? -8.224 -10.483 11.307 1.00 95.19 113 ALA A N 1
ATOM 861 C CA . ALA A 1 113 ? -7.535 -9.442 10.557 1.00 95.19 113 ALA A CA 1
ATOM 862 C C . ALA A 1 113 ? -7.700 -9.642 9.042 1.00 95.19 113 ALA A C 1
ATOM 864 O O . ALA A 1 113 ? -7.644 -10.766 8.532 1.00 95.19 113 ALA A O 1
ATOM 865 N N . VAL A 1 114 ? -7.827 -8.536 8.311 1.00 96.31 114 VAL A N 1
ATOM 866 C CA . VAL A 1 114 ? -7.936 -8.541 6.849 1.00 96.31 114 VAL A CA 1
ATOM 867 C C . VAL A 1 114 ? -6.572 -8.252 6.249 1.00 96.31 114 VAL A C 1
ATOM 869 O O . VAL A 1 114 ? -5.889 -7.308 6.649 1.00 96.31 114 VAL A O 1
ATOM 872 N N . ARG A 1 115 ? -6.171 -9.054 5.263 1.00 95.81 115 ARG A N 1
ATOM 873 C CA . ARG A 1 115 ? -4.895 -8.888 4.575 1.00 95.81 115 ARG A CA 1
ATOM 874 C C . ARG A 1 115 ? -5.086 -8.654 3.087 1.00 95.81 115 ARG A C 1
ATOM 876 O O . ARG A 1 115 ? -5.808 -9.391 2.424 1.00 95.81 115 ARG A O 1
ATOM 883 N N . LEU A 1 116 ? -4.387 -7.648 2.583 1.00 96.38 116 LEU A N 1
ATOM 884 C CA . LEU A 1 116 ? -4.315 -7.284 1.177 1.00 96.38 116 LEU A CA 1
ATOM 885 C C . LEU A 1 116 ? -2.891 -7.535 0.692 1.00 96.38 116 LEU A C 1
ATOM 887 O O . LEU A 1 116 ? -1.940 -7.230 1.409 1.00 96.38 116 LEU A O 1
ATOM 891 N N . SER A 1 117 ? -2.741 -8.080 -0.513 1.00 97.38 117 SER A N 1
ATOM 892 C CA . SER A 1 117 ? -1.443 -8.183 -1.179 1.00 97.38 117 SER A CA 1
ATOM 893 C C . SER A 1 117 ? -1.564 -7.708 -2.618 1.00 97.38 117 SER A C 1
ATOM 895 O O . SER A 1 117 ? -2.486 -8.119 -3.323 1.00 97.38 117 SER A O 1
ATOM 897 N N . TYR A 1 118 ? -0.654 -6.833 -3.039 1.00 97.62 118 TYR A N 1
ATOM 898 C CA . TYR A 1 118 ? -0.666 -6.229 -4.369 1.00 97.62 118 TYR A CA 1
ATOM 899 C C . TYR A 1 118 ? 0.758 -5.859 -4.833 1.00 97.62 118 TYR A C 1
ATOM 901 O O . TYR A 1 118 ? 1.651 -5.692 -3.998 1.00 97.62 118 TYR A O 1
ATOM 909 N N . PRO A 1 119 ? 0.997 -5.779 -6.158 1.00 96.94 119 PRO A N 1
ATOM 910 C CA . PRO A 1 119 ? 2.277 -5.338 -6.706 1.00 96.94 119 PRO A CA 1
ATOM 911 C C . PRO A 1 119 ? 2.435 -3.823 -6.620 1.00 96.94 119 PRO A C 1
ATOM 913 O O . PRO A 1 119 ? 1.520 -3.086 -6.985 1.00 96.94 119 PRO A O 1
ATOM 916 N N . GLY A 1 120 ? 3.645 -3.372 -6.313 1.00 96.06 120 GLY A N 1
ATOM 917 C CA . GLY A 1 120 ? 4.043 -1.972 -6.400 1.00 96.06 120 GLY A CA 1
ATOM 918 C C . GLY A 1 120 ? 4.060 -1.432 -7.834 1.00 96.06 120 GLY A C 1
ATOM 919 O O . GLY A 1 120 ? 3.913 -0.230 -8.021 1.00 96.06 120 GLY A O 1
ATOM 920 N N . LEU A 1 121 ? 4.186 -2.291 -8.858 1.00 95.19 121 LEU A N 1
ATOM 921 C CA . LEU A 1 121 ? 4.097 -1.871 -10.268 1.00 95.19 121 LEU A CA 1
ATOM 922 C C . LEU A 1 121 ? 2.668 -1.574 -10.738 1.00 95.19 121 LEU A C 1
ATOM 924 O O . LEU A 1 121 ? 2.488 -0.910 -11.757 1.00 95.19 121 LEU A O 1
ATOM 928 N N . GLY A 1 122 ? 1.647 -2.059 -10.026 1.00 96.38 122 GLY A N 1
ATOM 929 C CA . GLY A 1 122 ? 0.272 -1.643 -10.284 1.00 96.38 122 GLY A CA 1
ATOM 930 C C . GLY A 1 122 ? 0.050 -0.244 -9.722 1.00 96.38 122 GLY A C 1
ATOM 931 O O . GLY A 1 122 ? 0.424 0.008 -8.579 1.00 96.38 122 GLY A O 1
ATOM 932 N N . ILE A 1 123 ? -0.564 0.660 -10.492 1.00 98.31 123 ILE A N 1
ATOM 933 C CA . ILE A 1 123 ? -0.875 2.000 -9.981 1.00 98.31 123 ILE A CA 1
ATOM 934 C C . ILE A 1 123 ? -1.864 1.862 -8.820 1.00 98.31 123 ILE A C 1
ATOM 936 O O . ILE A 1 123 ? -2.966 1.327 -8.988 1.00 98.31 123 ILE A O 1
ATOM 940 N N . HIS A 1 124 ? -1.480 2.369 -7.653 1.00 98.56 124 HIS A N 1
ATOM 941 C CA . HIS A 1 124 ? -2.277 2.266 -6.440 1.00 98.56 124 HIS A CA 1
ATOM 942 C C . HIS A 1 124 ? -2.146 3.504 -5.549 1.00 98.56 124 HIS A C 1
ATOM 944 O O . HIS A 1 124 ? -1.338 4.397 -5.793 1.00 98.56 124 HIS A O 1
ATOM 950 N N . GLY A 1 125 ? -2.983 3.570 -4.517 1.00 98.06 125 GLY A N 1
ATOM 951 C CA . GLY A 1 125 ? -2.917 4.579 -3.463 1.00 98.06 125 GLY A CA 1
ATOM 952 C C . GLY A 1 125 ? -3.618 4.102 -2.193 1.00 98.06 125 GLY A C 1
ATOM 953 O O . GLY A 1 125 ? -4.348 3.113 -2.212 1.00 98.06 125 GLY A O 1
ATOM 954 N N . GLY A 1 126 ? -3.425 4.819 -1.090 1.00 96.75 126 GLY A N 1
ATOM 955 C CA . GLY A 1 126 ? -3.998 4.516 0.220 1.00 96.75 126 GLY A CA 1
ATOM 956 C C . GLY A 1 126 ? -4.545 5.760 0.921 1.00 96.75 126 GLY A C 1
ATOM 957 O O . GLY A 1 126 ? -3.972 6.844 0.844 1.00 96.75 126 GLY A O 1
ATOM 958 N N . PHE A 1 127 ? -5.658 5.605 1.634 1.00 95.62 127 PHE A N 1
ATOM 959 C CA . PHE A 1 127 ? -6.325 6.666 2.384 1.00 95.62 127 PHE A CA 1
ATOM 960 C C . PHE A 1 127 ? -6.694 6.177 3.786 1.00 95.62 127 PHE A C 1
ATOM 962 O O . PHE A 1 127 ? -7.645 5.415 3.980 1.00 95.62 127 PHE A O 1
ATOM 969 N N . LEU A 1 128 ? -5.902 6.615 4.766 1.00 92.12 128 LEU A N 1
ATOM 970 C CA . LEU A 1 128 ? -5.930 6.156 6.157 1.00 92.12 128 LEU A CA 1
ATOM 971 C C . LEU A 1 128 ? -6.485 7.267 7.068 1.00 92.12 128 LEU A C 1
ATOM 973 O O . LEU A 1 128 ? -5.741 7.943 7.779 1.00 92.12 128 LEU A O 1
ATOM 977 N N . ILE A 1 129 ? -7.797 7.513 6.986 1.00 89.38 129 ILE A N 1
ATOM 978 C CA . ILE A 1 129 ? -8.461 8.619 7.707 1.00 89.38 129 ILE A CA 1
ATOM 979 C C . ILE A 1 129 ? -9.143 8.193 9.017 1.00 89.38 129 ILE A C 1
ATOM 981 O O . ILE A 1 129 ? -9.661 9.045 9.736 1.00 89.38 129 ILE A O 1
ATOM 985 N N . ALA A 1 130 ? -9.158 6.896 9.330 1.00 92.44 130 ALA A N 1
ATOM 986 C CA . ALA A 1 130 ? -9.811 6.374 10.525 1.00 92.44 130 ALA A CA 1
ATOM 987 C C . ALA A 1 130 ? -9.295 7.047 11.808 1.00 92.44 130 ALA A C 1
ATOM 989 O O . ALA A 1 130 ? -8.099 7.286 11.953 1.00 92.44 130 ALA A O 1
ATOM 990 N N . GLU A 1 131 ? -10.193 7.307 12.762 1.00 91.00 131 GLU A N 1
ATOM 991 C CA . GLU A 1 131 ? -9.821 7.811 14.096 1.00 91.00 131 GLU A CA 1
ATOM 992 C C . GLU A 1 131 ? -9.114 6.741 14.937 1.00 91.00 131 GLU A C 1
ATOM 994 O O . GLU A 1 131 ? -8.333 7.040 15.839 1.00 91.00 131 GLU A O 1
ATOM 999 N N . GLN A 1 132 ? -9.402 5.470 14.653 1.00 93.50 132 GLN A N 1
ATOM 1000 C CA . GLN A 1 132 ? -8.818 4.329 15.339 1.00 93.50 132 GLN A CA 1
ATOM 1001 C C . GLN A 1 132 ? -8.560 3.179 14.373 1.00 93.50 132 GLN A C 1
ATOM 1003 O O . GLN A 1 132 ? -9.355 2.899 13.475 1.00 93.50 132 GLN A O 1
ATOM 1008 N N . GLY A 1 133 ? -7.460 2.477 14.607 1.00 94.62 133 GLY A N 1
ATOM 1009 C CA . GLY A 1 133 ? -7.117 1.268 13.884 1.00 94.62 133 GLY A CA 1
ATOM 1010 C C . GLY A 1 133 ? -5.629 0.985 13.910 1.00 94.62 133 GLY A C 1
ATOM 1011 O O . GLY A 1 133 ? -4.816 1.876 14.161 1.00 94.62 133 GLY A O 1
ATOM 1012 N N . LEU A 1 134 ? -5.302 -0.275 13.660 1.00 95.62 134 LEU A N 1
ATOM 1013 C CA . LEU A 1 134 ? -3.938 -0.768 13.608 1.00 95.62 134 LEU A CA 1
ATOM 1014 C C . LEU A 1 134 ? -3.703 -1.429 12.251 1.00 95.62 134 LEU A C 1
ATOM 1016 O O . LEU A 1 134 ? -4.331 -2.435 11.918 1.00 95.62 134 LEU A O 1
ATOM 1020 N N . LEU A 1 135 ? -2.784 -0.860 11.478 1.00 95.88 135 LEU A N 1
ATOM 1021 C CA . LEU A 1 135 ? -2.351 -1.374 10.182 1.00 95.88 135 LEU A CA 1
ATOM 1022 C C . LEU A 1 135 ? -0.876 -1.764 10.264 1.00 95.88 135 LEU A C 1
ATOM 1024 O O . LEU A 1 135 ? -0.043 -0.982 10.721 1.00 95.88 135 LEU A O 1
ATOM 1028 N N . VAL A 1 136 ? -0.545 -2.955 9.775 1.00 96.38 136 VAL A N 1
ATOM 1029 C CA . VAL A 1 136 ? 0.842 -3.396 9.598 1.00 96.38 136 VAL A CA 1
ATOM 1030 C C . VAL A 1 136 ? 1.127 -3.522 8.110 1.00 96.38 136 VAL A C 1
ATOM 1032 O O . VAL A 1 136 ? 0.472 -4.302 7.420 1.00 96.38 136 VAL A O 1
ATOM 1035 N N . ALA A 1 137 ? 2.098 -2.754 7.631 1.00 96.00 137 ALA A N 1
ATOM 1036 C CA . ALA A 1 137 ? 2.555 -2.759 6.252 1.00 96.00 137 ALA A CA 1
ATOM 1037 C C . ALA A 1 137 ? 3.866 -3.537 6.150 1.00 96.00 137 ALA A C 1
ATOM 1039 O O . ALA A 1 137 ? 4.859 -3.178 6.790 1.00 96.00 137 ALA A O 1
ATOM 1040 N N . TYR A 1 138 ? 3.863 -4.591 5.344 1.00 97.06 138 TYR A N 1
ATOM 1041 C CA . TYR A 1 138 ? 5.065 -5.271 4.886 1.00 97.06 138 TYR A CA 1
ATOM 1042 C C . TYR A 1 138 ? 5.309 -4.931 3.432 1.00 97.06 138 TYR A C 1
ATOM 1044 O O . TYR A 1 138 ? 4.377 -4.933 2.631 1.00 97.06 138 TYR A O 1
ATOM 1052 N N . GLU A 1 139 ? 6.574 -4.725 3.100 1.00 96.75 139 GLU A N 1
ATOM 1053 C CA . GLU A 1 139 ? 7.019 -4.569 1.727 1.00 96.75 139 GLU A CA 1
ATOM 1054 C C . GLU A 1 139 ? 8.302 -5.373 1.536 1.00 96.75 139 GLU A C 1
ATOM 1056 O O . GLU A 1 139 ? 9.122 -5.467 2.455 1.00 96.75 139 GLU A O 1
ATOM 1061 N N . HIS A 1 140 ? 8.469 -5.991 0.372 1.00 97.62 140 HIS A N 1
ATOM 1062 C CA . HIS A 1 140 ? 9.690 -6.716 0.030 1.00 97.62 140 HIS A CA 1
ATOM 1063 C C . HIS A 1 140 ? 9.965 -6.653 -1.477 1.00 97.62 140 HIS A C 1
ATOM 1065 O O . HIS A 1 140 ? 9.049 -6.491 -2.276 1.00 97.62 140 HIS A O 1
ATOM 1071 N N . GLY A 1 141 ? 11.228 -6.766 -1.889 1.00 97.81 141 GLY A N 1
ATOM 1072 C CA . GLY A 1 141 ? 11.619 -6.598 -3.294 1.00 97.81 141 GLY A CA 1
ATOM 1073 C C . GLY A 1 141 ? 13.038 -6.040 -3.444 1.00 97.81 141 GLY A C 1
ATOM 1074 O O . GLY A 1 141 ? 13.951 -6.587 -2.820 1.00 97.81 141 GLY A O 1
ATOM 1075 N N . PRO A 1 142 ? 13.292 -5.018 -4.282 1.00 97.12 142 PRO A N 1
ATOM 1076 C CA . PRO A 1 142 ? 14.587 -4.336 -4.298 1.00 97.12 142 PRO A CA 1
ATOM 1077 C C . PRO A 1 142 ? 14.880 -3.680 -2.940 1.00 97.12 142 PRO A C 1
ATOM 1079 O O . PRO A 1 142 ? 13.964 -3.246 -2.253 1.00 97.12 142 PRO A O 1
ATOM 1082 N N . GLU A 1 143 ? 16.157 -3.594 -2.555 1.00 96.00 143 GLU A N 1
ATOM 1083 C CA . GLU A 1 143 ? 16.574 -3.014 -1.265 1.00 96.00 143 GLU A CA 1
ATOM 1084 C C . GLU A 1 143 ? 16.120 -1.555 -1.099 1.00 96.00 143 GLU A C 1
ATOM 1086 O O . GLU A 1 143 ? 15.674 -1.160 -0.022 1.00 96.00 143 GLU A O 1
ATOM 1091 N N . ILE A 1 144 ? 16.177 -0.786 -2.189 1.00 97.06 144 ILE A N 1
ATOM 1092 C CA . ILE A 1 144 ? 15.740 0.607 -2.258 1.00 97.06 144 ILE A CA 1
ATOM 1093 C C . ILE A 1 144 ? 14.741 0.766 -3.403 1.00 97.06 144 ILE A C 1
ATOM 1095 O O . ILE A 1 144 ? 14.965 0.256 -4.504 1.00 97.06 144 ILE A O 1
ATOM 1099 N N . PHE A 1 145 ? 13.665 1.509 -3.156 1.00 96.94 145 PHE A N 1
ATOM 1100 C CA . PHE A 1 145 ? 12.681 1.882 -4.170 1.00 96.94 145 PHE A CA 1
ATOM 1101 C C . PHE A 1 145 ? 12.303 3.365 -4.072 1.00 96.94 145 PHE A C 1
ATOM 1103 O O . PHE A 1 145 ? 12.662 4.066 -3.124 1.00 96.94 145 PHE A O 1
ATOM 1110 N N . VAL A 1 146 ? 11.567 3.843 -5.072 1.00 96.69 146 VAL A N 1
ATOM 1111 C CA . VAL A 1 146 ? 11.021 5.198 -5.134 1.00 96.69 146 VAL A CA 1
ATOM 1112 C C . VAL A 1 146 ? 9.526 5.118 -5.429 1.00 96.69 146 VAL A C 1
ATOM 1114 O O . VAL A 1 146 ? 9.095 4.340 -6.283 1.00 96.69 146 VAL A O 1
ATOM 1117 N N . MET A 1 147 ? 8.740 5.949 -4.743 1.00 96.94 147 MET A N 1
ATOM 1118 C CA . MET A 1 147 ? 7.344 6.192 -5.104 1.00 96.94 147 MET A CA 1
ATOM 1119 C C . MET A 1 147 ? 7.298 7.129 -6.312 1.00 96.94 147 MET A C 1
ATOM 1121 O O . MET A 1 147 ? 7.676 8.301 -6.218 1.00 96.94 147 MET A O 1
ATOM 1125 N N . ARG A 1 148 ? 6.841 6.636 -7.460 1.00 97.50 148 ARG A N 1
ATOM 1126 C CA . ARG A 1 148 ? 6.762 7.422 -8.694 1.00 97.50 148 ARG A CA 1
ATOM 1127 C C . ARG A 1 148 ? 5.344 7.930 -8.899 1.00 97.50 148 ARG A C 1
ATOM 1129 O O . ARG A 1 148 ? 4.419 7.153 -9.112 1.00 97.50 148 ARG A O 1
ATOM 1136 N N . TYR A 1 149 ? 5.204 9.252 -8.881 1.00 97.62 149 TYR A N 1
ATOM 1137 C CA . TYR A 1 149 ? 3.970 9.969 -9.232 1.00 97.62 149 TYR A CA 1
ATOM 1138 C C . TYR A 1 149 ? 3.958 10.449 -10.687 1.00 97.62 149 TYR A C 1
ATOM 1140 O O . TYR A 1 149 ? 2.977 11.034 -11.130 1.00 97.62 149 TYR A O 1
ATOM 1148 N N . VAL A 1 150 ? 5.054 10.238 -11.418 1.00 96.88 150 VAL A N 1
ATOM 1149 C CA . VAL A 1 150 ? 5.179 10.489 -12.854 1.00 96.88 150 VAL A CA 1
ATOM 1150 C C . VAL A 1 150 ? 6.130 9.437 -13.410 1.00 96.88 150 VAL A C 1
ATOM 1152 O O . VAL A 1 150 ? 7.279 9.359 -12.979 1.00 96.88 150 VAL A O 1
ATOM 1155 N N . ASP A 1 151 ? 5.651 8.641 -14.358 1.00 95.06 151 ASP A N 1
ATOM 1156 C CA . ASP A 1 151 ? 6.463 7.697 -15.119 1.00 95.06 151 ASP A CA 1
ATOM 1157 C C . ASP A 1 151 ? 5.750 7.386 -16.449 1.00 95.06 151 ASP A C 1
ATOM 1159 O O . ASP A 1 151 ? 4.732 6.690 -16.444 1.00 95.06 151 ASP A O 1
ATOM 1163 N N . PRO A 1 152 ? 6.234 7.904 -17.593 1.00 93.56 152 PRO A N 1
ATOM 1164 C CA . PRO A 1 152 ? 5.567 7.728 -18.883 1.00 93.56 152 PRO A CA 1
ATOM 1165 C C . PRO A 1 152 ? 5.643 6.290 -19.421 1.00 93.56 152 PRO A C 1
ATOM 1167 O O . PRO A 1 152 ? 5.010 5.990 -20.430 1.00 93.56 152 PRO A O 1
ATOM 1170 N N . SER A 1 153 ? 6.432 5.408 -18.797 1.00 92.25 153 SER A N 1
ATOM 1171 C CA . SER A 1 153 ? 6.520 3.997 -19.188 1.00 92.25 153 SER A CA 1
ATOM 1172 C C . SER A 1 153 ? 5.401 3.134 -18.591 1.00 92.25 153 SER A C 1
ATOM 1174 O O . SER A 1 153 ? 5.158 2.023 -19.067 1.00 92.25 153 SER A O 1
ATOM 1176 N N . VAL A 1 154 ? 4.693 3.641 -17.577 1.00 94.06 154 VAL A N 1
ATOM 1177 C CA . VAL A 1 154 ? 3.594 2.939 -16.907 1.00 94.06 154 VAL A CA 1
ATOM 1178 C C . VAL A 1 154 ? 2.309 3.076 -17.728 1.00 94.06 154 VAL A C 1
ATOM 1180 O O . VAL A 1 154 ? 1.964 4.151 -18.215 1.00 94.06 154 VAL A O 1
ATOM 1183 N N . SER A 1 155 ? 1.562 1.982 -17.884 1.00 94.50 155 SER A N 1
ATOM 1184 C CA . SER A 1 155 ? 0.242 2.034 -18.532 1.00 94.50 155 SER A CA 1
ATOM 1185 C C . SER A 1 155 ? -0.723 2.907 -17.727 1.00 94.50 155 SER A C 1
ATOM 1187 O O . SER A 1 155 ? -0.783 2.771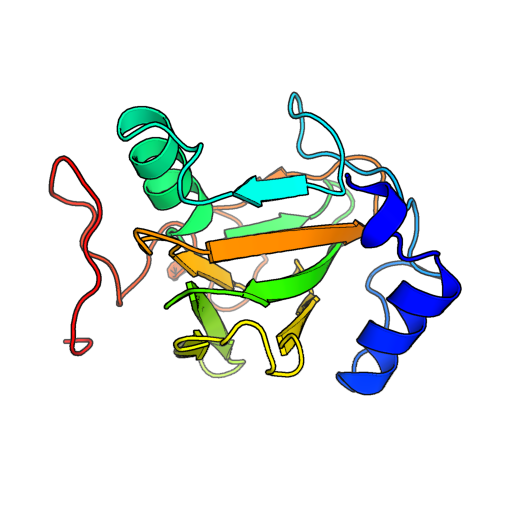 -16.508 1.00 94.50 155 SER A O 1
ATOM 1189 N N . HIS A 1 156 ? -1.485 3.773 -18.404 1.00 97.31 156 HIS A N 1
ATOM 1190 C CA . HIS A 1 156 ? -2.343 4.795 -17.776 1.00 97.31 156 HIS A CA 1
ATOM 1191 C C . HIS A 1 156 ? -1.560 5.820 -16.935 1.00 97.31 156 HIS A C 1
ATOM 1193 O O . HIS A 1 156 ? -2.029 6.290 -15.896 1.00 97.31 156 HIS A O 1
ATOM 1199 N N . SER A 1 157 ? -0.332 6.152 -17.363 1.00 97.25 157 SER A N 1
ATOM 1200 C CA . SER A 1 157 ? 0.565 7.106 -16.685 1.00 97.25 157 SER A CA 1
ATOM 1201 C C . SER A 1 157 ? -0.069 8.468 -16.378 1.00 97.25 157 SER A C 1
ATOM 1203 O O . SER A 1 157 ? 0.331 9.118 -15.416 1.00 97.25 157 SER A O 1
ATOM 1205 N N . GLU A 1 158 ? -1.076 8.894 -17.142 1.00 97.50 158 GLU A N 1
ATOM 1206 C CA . GLU A 1 158 ? -1.840 10.121 -16.912 1.00 97.50 158 GLU A CA 1
ATOM 1207 C C . GLU A 1 158 ? -2.613 10.132 -15.583 1.00 97.50 158 GLU A C 1
ATOM 1209 O O . GLU A 1 158 ? -2.990 11.203 -15.109 1.00 97.50 158 GLU A O 1
ATOM 1214 N N . LEU A 1 159 ? -2.833 8.966 -14.966 1.00 97.81 159 LEU A N 1
ATOM 1215 C CA . LEU A 1 159 ? -3.459 8.844 -13.648 1.00 97.81 159 LEU A CA 1
ATOM 1216 C C . LEU A 1 159 ? -2.460 9.011 -12.496 1.00 97.81 159 LEU A C 1
ATOM 1218 O O . LEU A 1 159 ? -2.880 9.313 -11.374 1.00 97.81 159 LEU A O 1
ATOM 1222 N N . LEU A 1 160 ? -1.156 8.839 -12.736 1.00 98.25 160 LEU A N 1
ATOM 1223 C CA . LEU A 1 160 ? -0.134 8.985 -11.699 1.00 98.25 160 LEU A CA 1
ATOM 1224 C C . LEU A 1 160 ? -0.130 10.412 -11.124 1.00 98.25 160 LEU A C 1
ATOM 1226 O O . LEU A 1 160 ? -0.353 11.401 -11.819 1.00 98.25 160 LEU A O 1
ATOM 1230 N N . GLY A 1 161 ? 0.071 10.523 -9.811 1.00 98.00 161 GLY A N 1
ATOM 1231 C CA . GLY A 1 161 ? 0.045 11.792 -9.080 1.00 98.00 161 GLY A CA 1
ATOM 1232 C C . GLY A 1 161 ? -1.355 12.371 -8.835 1.00 98.00 161 GLY A C 1
ATOM 1233 O O . GLY A 1 161 ? -1.486 13.336 -8.070 1.00 98.00 161 GLY A O 1
ATOM 1234 N N . THR A 1 162 ? -2.398 11.780 -9.425 1.00 96.94 162 THR A N 1
ATOM 1235 C CA . THR A 1 162 ? -3.813 12.151 -9.244 1.00 96.94 162 THR A CA 1
ATOM 1236 C C . THR A 1 162 ? -4.530 11.169 -8.315 1.00 96.94 162 THR A C 1
ATOM 1238 O O . THR A 1 162 ? -3.935 10.195 -7.870 1.00 96.94 162 THR A O 1
ATOM 1241 N N . ASN A 1 163 ? -5.804 11.405 -7.995 1.00 97.56 163 ASN A N 1
ATOM 1242 C CA . ASN A 1 163 ? -6.724 10.354 -7.550 1.00 97.56 163 ASN A CA 1
ATOM 1243 C C . ASN A 1 163 ? -8.167 10.865 -7.724 1.00 97.56 163 ASN A C 1
ATOM 1245 O O . ASN A 1 163 ? -8.533 11.829 -7.052 1.00 97.56 163 ASN A O 1
ATOM 1249 N N . PRO A 1 164 ? -9.005 10.253 -8.581 1.00 96.62 164 PRO A N 1
ATOM 1250 C CA . PRO A 1 164 ? -10.355 10.757 -8.848 1.00 96.62 164 PRO A CA 1
ATOM 1251 C C . PRO A 1 164 ? -11.310 10.631 -7.650 1.00 96.62 164 PRO A C 1
ATOM 1253 O O . PRO A 1 164 ? -12.380 11.237 -7.647 1.00 96.62 164 PRO A O 1
ATOM 1256 N N . TRP A 1 165 ? -10.936 9.859 -6.628 1.00 97.00 165 TRP A N 1
ATOM 1257 C CA . TRP A 1 165 ? -11.715 9.686 -5.405 1.00 97.00 165 TRP A CA 1
ATOM 1258 C C . TRP A 1 165 ? -11.358 10.683 -4.304 1.00 97.00 165 TRP A C 1
ATOM 1260 O O . TRP A 1 165 ? -12.041 10.686 -3.282 1.00 97.00 165 TRP A O 1
ATOM 1270 N N . ILE A 1 166 ? -10.309 11.496 -4.461 1.00 96.62 166 ILE A N 1
ATOM 1271 C CA . ILE A 1 166 ? -9.811 12.367 -3.390 1.00 96.62 166 ILE A CA 1
ATOM 1272 C C . ILE A 1 166 ? -9.748 13.820 -3.852 1.00 96.62 166 ILE A C 1
ATOM 1274 O O . ILE A 1 166 ? -9.142 14.153 -4.868 1.00 96.62 166 ILE A O 1
ATOM 1278 N N . ASP A 1 167 ? -10.319 14.699 -3.036 1.00 95.56 167 ASP A N 1
ATOM 1279 C CA . ASP A 1 167 ? -10.093 16.132 -3.103 1.00 95.56 167 ASP A CA 1
ATOM 1280 C C . ASP A 1 167 ? -8.785 16.498 -2.392 1.00 95.56 167 ASP A C 1
ATOM 1282 O O . ASP A 1 167 ? -8.672 16.331 -1.176 1.00 95.56 167 ASP A O 1
ATOM 1286 N N . PHE A 1 168 ? -7.816 17.026 -3.140 1.00 95.31 168 PHE A N 1
ATOM 1287 C CA . PHE A 1 168 ? -6.560 17.559 -2.604 1.00 95.31 168 PHE A CA 1
ATOM 1288 C C . PHE A 1 168 ? -6.520 19.095 -2.567 1.00 95.31 168 PHE A C 1
ATOM 1290 O O . PHE A 1 168 ? -5.463 19.655 -2.292 1.00 95.31 168 PHE A O 1
ATOM 1297 N N . SER A 1 169 ? -7.613 19.805 -2.884 1.00 94.06 169 SER A N 1
ATOM 1298 C CA . SER A 1 169 ? -7.584 21.272 -2.992 1.00 94.06 169 SER A CA 1
ATOM 1299 C C . SER A 1 169 ? -7.639 22.001 -1.648 1.00 94.06 169 SER A C 1
ATOM 1301 O O . SER A 1 169 ? -7.427 23.210 -1.607 1.00 94.06 169 SER A O 1
ATOM 1303 N N . GLY A 1 170 ? -7.993 21.304 -0.566 1.00 90.38 170 GLY A N 1
ATOM 1304 C CA . GLY A 1 170 ? -8.058 21.863 0.786 1.00 90.38 170 GLY A CA 1
ATOM 1305 C C . GLY A 1 170 ? -6.861 21.484 1.659 1.00 90.38 170 GLY A C 1
ATOM 1306 O O . GLY A 1 170 ? -6.030 20.664 1.282 1.00 90.38 170 GLY A O 1
ATOM 1307 N N . ASP A 1 171 ? -6.833 22.024 2.879 1.00 89.88 171 ASP A N 1
ATOM 1308 C CA . ASP A 1 171 ? -5.749 21.792 3.850 1.00 89.88 171 ASP A CA 1
ATOM 1309 C C . ASP A 1 171 ? -5.612 20.320 4.276 1.00 89.88 171 ASP A C 1
ATOM 1311 O O . ASP A 1 171 ? -4.533 19.854 4.640 1.00 89.88 171 ASP A O 1
ATOM 1315 N N . ARG A 1 172 ? -6.719 19.571 4.228 1.00 93.00 172 ARG A N 1
ATOM 1316 C CA . ARG A 1 172 ? -6.766 18.135 4.510 1.00 93.00 172 ARG A CA 1
ATOM 1317 C C . ARG A 1 172 ? -7.443 17.416 3.346 1.00 93.00 172 ARG A C 1
ATOM 1319 O O . ARG A 1 172 ? -8.584 17.773 3.041 1.00 93.00 172 ARG A O 1
ATOM 1326 N N . PRO A 1 173 ? -6.799 16.393 2.753 1.00 95.31 173 PRO A N 1
ATOM 1327 C CA . PRO A 1 173 ? -7.414 15.595 1.706 1.00 95.31 173 PRO A CA 1
ATOM 1328 C C . PRO A 1 173 ? -8.740 14.969 2.152 1.00 95.31 173 PRO A C 1
ATOM 1330 O O . PRO A 1 173 ? -8.854 14.501 3.290 1.00 95.31 173 PRO A O 1
ATOM 1333 N N . LYS A 1 174 ? -9.739 14.950 1.265 1.00 94.88 174 LYS A N 1
ATOM 1334 C CA . LYS A 1 174 ? -11.081 14.417 1.556 1.00 94.88 174 LYS A CA 1
ATOM 1335 C C . LYS A 1 174 ? -11.496 13.385 0.525 1.00 94.88 174 LYS A C 1
ATOM 1337 O O . LYS A 1 174 ? -11.322 13.594 -0.667 1.00 94.88 174 LYS A O 1
ATOM 1342 N N . LEU A 1 175 ? -12.085 12.292 0.993 1.00 94.12 175 LEU A N 1
ATOM 1343 C CA . LEU A 1 175 ? -12.651 11.274 0.119 1.00 94.12 175 LEU A CA 1
ATOM 1344 C C . LEU A 1 175 ? -13.994 11.754 -0.446 1.00 94.12 175 LEU A C 1
ATOM 1346 O O . LEU A 1 175 ? -14.832 12.260 0.298 1.00 94.12 175 LEU A O 1
ATOM 1350 N N . PHE A 1 176 ? -14.212 11.564 -1.743 1.00 93.06 176 PHE A N 1
ATOM 1351 C CA . PHE A 1 176 ? -15.517 11.740 -2.366 1.00 93.06 176 PHE A CA 1
ATOM 1352 C C . PHE A 1 176 ? -16.392 10.498 -2.175 1.00 93.06 176 PHE A C 1
ATOM 1354 O O . PHE A 1 176 ? -15.934 9.356 -2.289 1.00 93.06 176 PHE A O 1
ATOM 1361 N N . ASP A 1 177 ? -17.693 10.719 -1.980 1.00 85.19 177 ASP A N 1
ATOM 1362 C CA . ASP A 1 177 ? -18.673 9.630 -1.916 1.00 85.19 177 ASP A CA 1
ATOM 1363 C C . ASP A 1 177 ? -18.857 8.941 -3.276 1.00 85.19 177 ASP A C 1
ATOM 1365 O O . ASP A 1 177 ? -19.099 7.733 -3.335 1.00 85.19 177 ASP A O 1
ATOM 1369 N N . LYS A 1 178 ? -18.721 9.704 -4.369 1.00 81.81 178 LYS A N 1
ATOM 1370 C CA . LYS A 1 178 ? -18.815 9.249 -5.762 1.00 81.81 178 LYS A CA 1
ATOM 1371 C C . LYS A 1 178 ? -17.809 10.004 -6.629 1.00 81.81 178 LYS A C 1
ATOM 1373 O O . LYS A 1 178 ? -17.640 11.209 -6.446 1.00 81.81 178 LYS A O 1
ATOM 1378 N N . VAL A 1 179 ? -17.198 9.310 -7.588 1.00 76.94 179 VAL A N 1
ATOM 1379 C CA . VAL A 1 179 ? -16.430 9.954 -8.666 1.00 76.94 179 VAL A CA 1
ATOM 1380 C C . VAL A 1 179 ? -17.404 10.683 -9.591 1.00 76.94 179 VAL A C 1
ATOM 1382 O O . VAL A 1 179 ? -18.513 10.192 -9.821 1.00 76.94 179 VAL A O 1
ATOM 1385 N N . LYS A 1 180 ? -17.012 11.871 -10.056 1.00 58.28 180 LYS A N 1
ATOM 1386 C CA . LYS A 1 180 ? -17.762 12.641 -11.055 1.00 58.28 180 LYS A CA 1
ATOM 1387 C C . LYS A 1 180 ? -17.488 12.147 -12.465 1.00 58.28 180 LYS A C 1
ATOM 1389 O O . LYS A 1 180 ? -16.318 11.806 -12.736 1.00 58.28 180 LYS A O 1
#

Secondary structure (DSSP, 8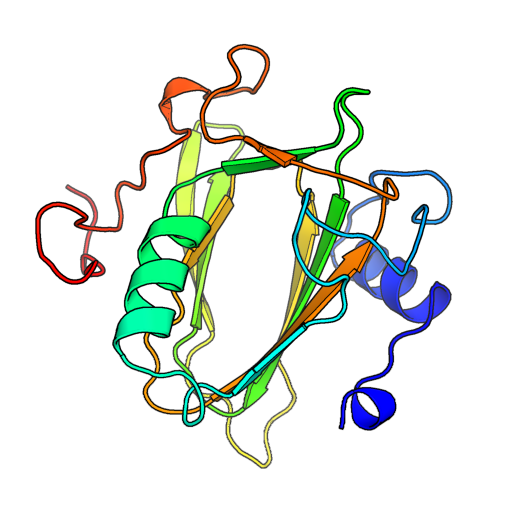-state):
-GGGG---HHHHHHHHHHTT---SSGGG-BSS-EETTSPPSPEEEETTTS-HHHHHHHHHHHTS-BEEE-TTSPBPEEEEEEEEE--EEEEEE-TTS-EEEEEE--B-TTSPPEEEEEETTS-EEEE---SSEEEEEEEEBSSEEEEES--TTSTTGGGTT--TTEE-SSSS-EE-SS--

pLDDT: mean 94.38, std 5.59, range [58.28, 98.62]

Sequence (180 aa):
MISIFNLNRADLLQQIRLAGRTPEVHCGGYLSISEVDVAPYPKVYDMRAITPETQIAVLNKFGRLHVNSADSGAGIDEVMTVVSGGPLTWFFVLPDGVVVRLTVDYVGLDDLAVRLSYPGLGIHGGFLIAEQGLLVAYEHGPEIFVMRYVDPSVSHSELLGTNPWIDFSGDRPKLFDKVK

Radius of gyration: 15.64 Å; chains: 1; bounding box: 35×40×38 Å

Foldseek 3Di:
DCVVVDDDLVRLQVQCVVVVHHALAVSQAAQFADAPPDGTDWDKDWLQPQDPVNLQVQCLQQVFWWAKFAPVRGWKKKKKKWQFADFKWKWFQDLVRDIDIDTDHGDDNPHDIDMDIDISLTTMGIRGPTNGTMMIMTMTIYRYIHTDQADPVRVNRVRRRHDQQWDPPDSGIDGDPDRD

Organism: Xenorhabdus budapestensis (NCBI:txid290110)